Protein AF-A0A635FP75-F1 (afdb_monomer)

Sequence (32 aa):
EETIKPMPQKWCNLWPAGIPFPEDWFKMCRGY

Solvent-accessible surface area (backbone atoms only — not comparable to full-atom values): 2193 Å² total; per-residue (Å²): 133,86,76,79,71,56,46,60,58,72,59,61,75,61,55,60,89,90,58,82,78,58,92,58,43,63,48,34,47,66,55,124

Secondary structure (DSSP, 8-state):
----PPPPHHHHHTPPTTSPPPTTHHHHHH--

pLDDT: mean 76.3, std 10.15, range [44.59, 85.31]

InterPro domains:
  IPR029335 Phage-encoded virulence factor [PF15284] (1-30)

Structure (mmCIF, N/CA/C/O backbone):
data_AF-A0A635FP75-F1
#
_entry.id   AF-A0A635FP75-F1
#
loop_
_atom_site.group_PDB
_atom_site.id
_atom_site.type_symbol
_atom_site.label_atom_id
_atom_site.label_alt_id
_atom_site.label_comp_id
_atom_site.label_asym_id
_atom_site.label_entity_id
_atom_site.label_seq_id
_atom_site.pdbx_PDB_ins_code
_atom_site.Cartn_x
_atom_site.Cartn_y
_atom_site.Cartn_z
_atom_site.occupancy
_atom_site.B_iso_or_equiv
_atom_site.auth_seq_id
_atom_site.auth_comp_id
_atom_site.auth_asym_id
_atom_site.auth_atom_id
_atom_site.pdbx_PDB_model_num
ATOM 1 N N . GLU A 1 1 ? 0.414 22.814 8.020 1.00 44.59 1 GLU A N 1
ATOM 2 C CA . GLU A 1 1 ? 0.858 21.411 8.074 1.00 44.59 1 GLU A CA 1
ATOM 3 C C . GLU A 1 1 ? -0.114 20.611 7.224 1.00 44.59 1 GLU A C 1
ATOM 5 O O . GLU A 1 1 ? -1.294 20.569 7.549 1.00 44.59 1 GLU A O 1
ATOM 10 N N . GLU A 1 2 ? 0.310 20.147 6.050 1.00 52.84 2 GLU A N 1
ATOM 11 C CA . GLU A 1 2 ? -0.561 19.359 5.176 1.00 52.84 2 GLU A CA 1
ATOM 12 C C . GLU A 1 2 ? -0.511 17.917 5.684 1.00 52.84 2 GLU A C 1
ATOM 14 O O . GLU A 1 2 ? 0.460 17.196 5.466 1.00 52.84 2 GLU A O 1
ATOM 19 N N . THR A 1 3 ? -1.504 17.527 6.483 1.00 59.59 3 THR A N 1
ATOM 20 C CA . THR A 1 3 ? -1.592 16.168 7.016 1.00 59.59 3 THR A CA 1
ATOM 21 C C . THR A 1 3 ? -1.867 15.232 5.848 1.00 59.59 3 THR A C 1
ATOM 23 O O . THR A 1 3 ? -2.999 15.160 5.361 1.00 59.59 3 THR A O 1
ATOM 26 N N . ILE A 1 4 ? -0.835 14.533 5.376 1.00 66.12 4 ILE A N 1
ATOM 27 C CA . ILE A 1 4 ? -0.985 13.456 4.398 1.00 66.12 4 ILE A CA 1
ATOM 28 C C . ILE A 1 4 ? -1.933 12.442 5.030 1.00 66.12 4 ILE A C 1
ATOM 30 O O . ILE A 1 4 ? -1.574 11.723 5.962 1.00 66.12 4 ILE A O 1
ATOM 34 N N . LYS A 1 5 ? -3.188 12.431 4.574 1.00 67.25 5 LYS A N 1
ATOM 35 C CA . LYS A 1 5 ? -4.155 11.450 5.054 1.00 67.25 5 LYS A CA 1
ATOM 36 C C . LYS A 1 5 ? -3.667 10.083 4.583 1.00 67.25 5 LYS A C 1
ATOM 38 O O . LYS A 1 5 ? -3.417 9.937 3.383 1.00 67.25 5 LYS A O 1
ATOM 43 N N . PRO A 1 6 ? -3.526 9.097 5.484 1.00 70.69 6 PRO A N 1
ATOM 44 C CA . PRO A 1 6 ? -3.095 7.771 5.087 1.00 70.69 6 PRO A CA 1
ATOM 45 C C . PRO A 1 6 ? -4.053 7.237 4.025 1.00 70.69 6 PRO A C 1
ATOM 47 O O . PRO A 1 6 ? -5.279 7.381 4.118 1.00 70.69 6 PRO A O 1
ATOM 50 N N . MET A 1 7 ? -3.478 6.660 2.979 1.00 77.25 7 MET A N 1
ATOM 51 C CA . MET A 1 7 ? -4.241 6.091 1.893 1.00 77.25 7 MET A CA 1
ATOM 52 C C . MET A 1 7 ? -5.008 4.877 2.432 1.00 77.25 7 MET A C 1
ATOM 54 O O . MET A 1 7 ? -4.434 4.057 3.153 1.00 77.25 7 MET A O 1
ATOM 58 N N . PRO A 1 8 ? -6.304 4.721 2.107 1.00 79.38 8 PRO A N 1
ATOM 59 C CA . PRO A 1 8 ? -7.053 3.566 2.576 1.00 79.38 8 PRO A CA 1
ATOM 60 C C . PRO A 1 8 ? -6.366 2.265 2.143 1.00 79.38 8 PRO A C 1
ATOM 62 O O . PRO A 1 8 ? -6.073 2.098 0.960 1.00 79.38 8 PRO A O 1
ATOM 65 N N . GLN A 1 9 ? -6.176 1.318 3.070 1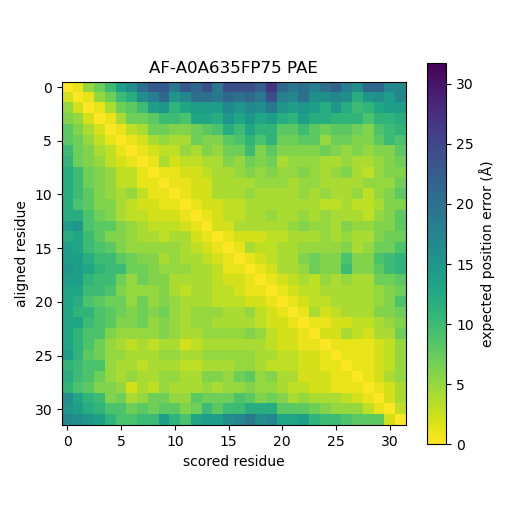.00 79.88 9 GLN A N 1
ATOM 66 C CA . GLN A 1 9 ? -5.449 0.059 2.823 1.00 79.88 9 GLN A CA 1
ATOM 67 C C . GLN A 1 9 ? -5.922 -0.712 1.583 1.00 79.88 9 GLN A C 1
ATOM 69 O O . GLN A 1 9 ? -5.121 -1.362 0.917 1.00 79.88 9 GLN A O 1
ATOM 74 N N . LYS A 1 10 ? -7.210 -0.616 1.224 1.00 81.62 10 LYS A N 1
ATOM 75 C CA . LYS A 1 10 ? -7.739 -1.226 -0.006 1.00 81.62 10 LYS A CA 1
ATOM 76 C C . LYS A 1 10 ? -6.990 -0.764 -1.261 1.00 81.62 10 LYS A C 1
ATOM 78 O O . LYS A 1 10 ? -6.741 -1.570 -2.142 1.00 81.62 10 LYS A O 1
ATOM 83 N N . TRP A 1 11 ? -6.587 0.502 -1.319 1.00 80.31 11 TRP A N 1
ATOM 84 C CA . TRP A 1 11 ? -5.821 1.060 -2.432 1.00 80.31 11 TRP A CA 1
ATOM 85 C C . TRP A 1 11 ? -4.356 0.636 -2.385 1.00 80.31 11 TRP A C 1
ATOM 87 O O . TRP A 1 11 ? -3.730 0.507 -3.430 1.00 80.31 1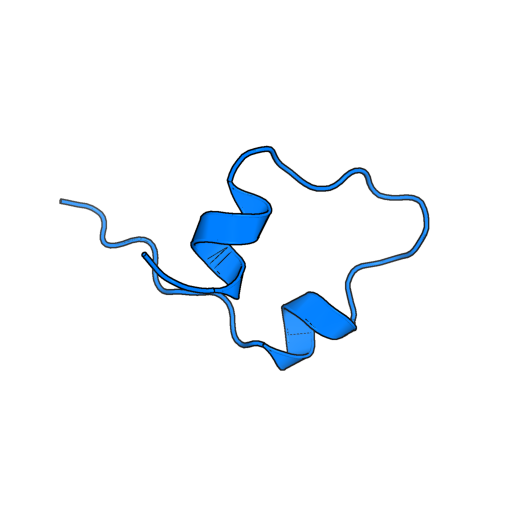1 TRP A O 1
ATOM 97 N N . CYS A 1 12 ? -3.837 0.348 -1.191 1.00 82.50 12 CYS A N 1
ATOM 98 C CA . CYS A 1 12 ? -2.504 -0.219 -1.022 1.00 82.50 12 CYS A CA 1
ATOM 99 C C . CYS A 1 12 ? -2.412 -1.641 -1.577 1.00 82.50 12 CYS A C 1
ATOM 101 O O . CYS A 1 12 ? -1.439 -2.003 -2.228 1.00 82.50 12 CYS A O 1
ATOM 103 N N . ASN A 1 13 ? -3.462 -2.433 -1.369 1.00 80.69 13 ASN A N 1
ATOM 104 C CA . ASN A 1 13 ? -3.537 -3.795 -1.892 1.00 80.69 13 ASN A CA 1
ATOM 105 C C . ASN A 1 13 ? -3.877 -3.840 -3.389 1.00 80.69 13 ASN A C 1
ATOM 107 O O . ASN A 1 13 ? -3.520 -4.798 -4.065 1.00 80.69 13 ASN A O 1
ATOM 111 N N . LEU A 1 14 ? -4.566 -2.818 -3.904 1.00 84.31 14 LEU A N 1
ATOM 112 C CA . LEU A 1 14 ? -4.955 -2.700 -5.313 1.00 84.31 14 LEU A CA 1
ATOM 113 C C . LEU A 1 14 ? -3.934 -1.927 -6.158 1.00 84.31 14 LEU A C 1
ATOM 115 O O . LEU A 1 14 ? -4.258 -1.520 -7.275 1.00 84.31 14 LEU A O 1
ATOM 119 N N . TRP A 1 15 ? -2.724 -1.690 -5.644 1.00 84.06 15 TRP A N 1
ATOM 120 C CA . TRP A 1 15 ? -1.725 -0.956 -6.407 1.00 84.06 15 TRP A CA 1
ATOM 121 C C . TRP 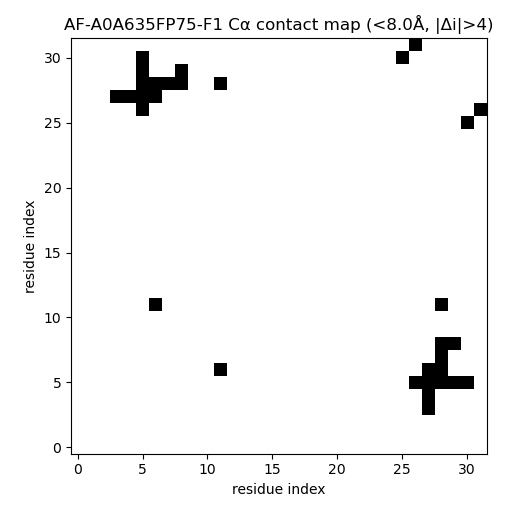A 1 15 ? -1.369 -1.718 -7.691 1.0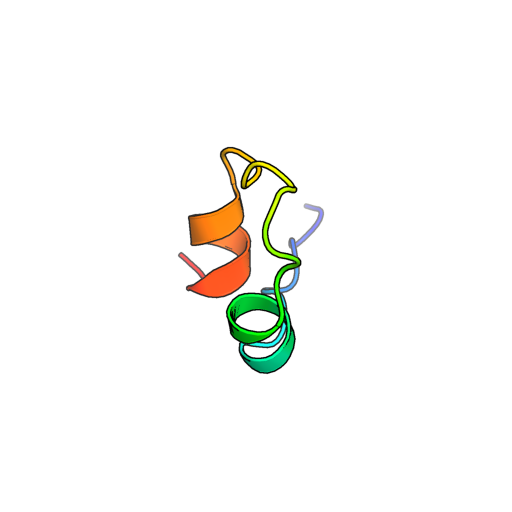0 84.06 15 TRP A C 1
ATOM 123 O O . TRP A 1 15 ? -1.090 -2.920 -7.634 1.00 84.06 15 TRP A O 1
ATOM 133 N N . PRO A 1 16 ? -1.404 -1.054 -8.856 1.00 84.50 16 PRO A N 1
ATOM 134 C CA . PRO A 1 16 ? -1.241 -1.727 -10.134 1.00 84.50 16 PRO A CA 1
ATOM 135 C C . PRO A 1 16 ? 0.145 -2.365 -10.266 1.00 84.50 16 PRO A C 1
ATOM 137 O O . PRO A 1 16 ? 1.179 -1.717 -10.081 1.00 84.50 16 PRO A O 1
ATOM 140 N N . ALA A 1 17 ? 0.161 -3.644 -10.645 1.00 81.38 17 ALA A N 1
ATOM 141 C CA . ALA A 1 17 ? 1.388 -4.359 -10.964 1.00 81.38 17 ALA A CA 1
ATOM 142 C C . ALA A 1 17 ? 2.061 -3.704 -12.180 1.00 81.38 17 ALA A C 1
ATOM 144 O O . ALA A 1 17 ? 1.460 -3.590 -13.246 1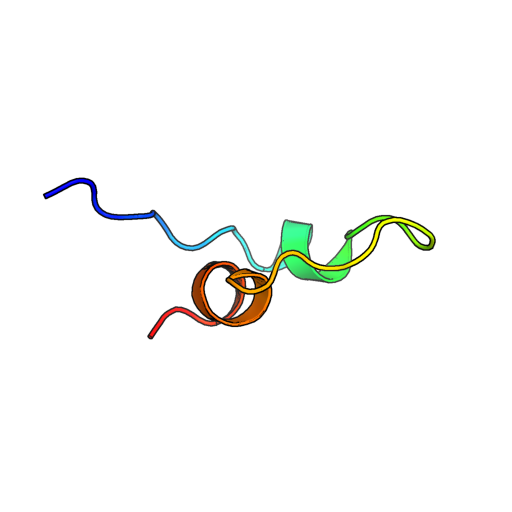.00 81.38 17 ALA A O 1
ATOM 145 N N . GLY A 1 18 ? 3.303 -3.253 -12.007 1.00 83.31 18 GLY A N 1
ATOM 146 C CA . GLY A 1 18 ? 4.068 -2.553 -13.045 1.00 83.31 18 GLY A CA 1
ATOM 147 C C . GLY A 1 18 ? 4.211 -1.048 -12.825 1.00 83.31 18 GLY A C 1
ATOM 148 O O . GLY A 1 18 ? 4.987 -0.420 -13.540 1.00 83.31 18 GLY A O 1
ATOM 149 N N . ILE A 1 19 ? 3.545 -0.474 -11.816 1.00 82.75 19 ILE A N 1
ATOM 150 C CA . ILE A 1 19 ? 3.858 0.880 -11.351 1.00 82.75 19 ILE A CA 1
ATOM 151 C C . ILE A 1 19 ? 4.798 0.787 -10.146 1.00 82.75 19 ILE A C 1
ATOM 153 O O . ILE A 1 19 ? 4.443 0.145 -9.153 1.00 82.75 19 ILE A O 1
ATOM 157 N N . PRO A 1 20 ? 5.992 1.408 -10.203 1.00 85.31 20 PRO A N 1
ATOM 158 C CA . PRO A 1 20 ? 6.897 1.428 -9.066 1.00 85.31 20 PRO A CA 1
ATOM 159 C C . PRO A 1 20 ? 6.230 2.120 -7.877 1.00 85.31 20 PRO A C 1
ATOM 161 O O . PRO A 1 20 ? 5.504 3.105 -8.031 1.00 85.31 20 PRO A O 1
ATOM 164 N N . PHE A 1 21 ? 6.471 1.596 -6.679 1.00 84.38 21 PHE A N 1
ATOM 165 C CA . PHE A 1 21 ? 5.982 2.234 -5.466 1.00 84.38 21 PHE A CA 1
ATOM 166 C C . PHE A 1 21 ? 6.715 3.567 -5.253 1.00 84.38 21 PHE A C 1
ATOM 168 O O . PHE A 1 21 ? 7.943 3.598 -5.369 1.00 84.38 21 PHE A O 1
ATOM 175 N N . PRO A 1 22 ? 6.002 4.662 -4.934 1.00 84.19 22 PRO A N 1
ATOM 176 C CA . PRO A 1 22 ? 6.652 5.891 -4.496 1.00 84.19 22 PRO A CA 1
ATOM 177 C C . PRO A 1 22 ? 7.422 5.647 -3.189 1.00 84.19 22 PRO A C 1
ATOM 179 O O . PRO A 1 22 ? 7.064 4.768 -2.408 1.00 84.19 22 PRO A O 1
ATOM 182 N N . GLU A 1 23 ? 8.463 6.434 -2.919 1.00 83.56 23 GLU A N 1
ATOM 183 C CA . GLU A 1 23 ? 9.293 6.277 -1.711 1.00 83.56 23 GLU A CA 1
ATOM 184 C C . GLU A 1 23 ? 8.458 6.357 -0.418 1.00 83.56 23 GLU A C 1
ATOM 186 O O . GLU A 1 23 ? 8.618 5.562 0.510 1.00 83.56 23 GLU A O 1
ATOM 191 N N . ASP A 1 24 ? 7.468 7.249 -0.403 1.00 82.69 24 ASP A N 1
ATOM 192 C CA . ASP A 1 24 ? 6.549 7.441 0.717 1.00 82.69 24 ASP A CA 1
ATOM 193 C C . ASP A 1 24 ? 5.369 6.461 0.730 1.00 82.69 24 ASP A C 1
ATOM 195 O O . ASP A 1 24 ? 4.488 6.578 1.581 1.00 82.69 24 ASP A O 1
ATOM 199 N N . TRP A 1 25 ? 5.339 5.467 -0.163 1.00 81.25 25 TRP A N 1
ATOM 200 C CA . TRP A 1 25 ? 4.266 4.474 -0.237 1.00 81.25 25 TRP A CA 1
ATOM 201 C C . TRP A 1 25 ? 3.988 3.814 1.112 1.00 81.25 25 TRP A C 1
ATOM 203 O O . TRP A 1 25 ? 2.844 3.718 1.549 1.00 81.25 25 TRP A O 1
ATOM 213 N N . PHE A 1 26 ? 5.046 3.413 1.818 1.0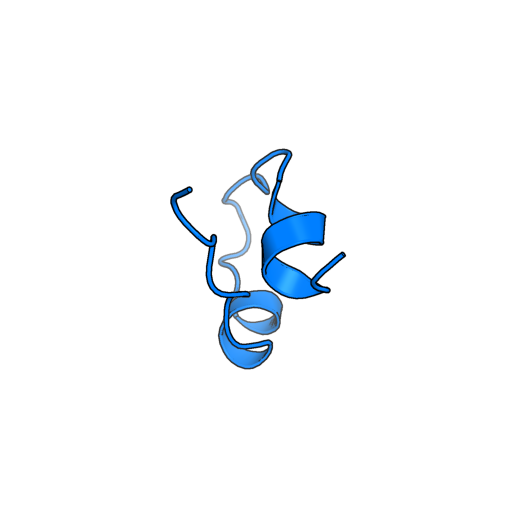0 79.31 26 PHE A N 1
ATOM 214 C CA . PHE A 1 26 ? 4.918 2.806 3.139 1.00 79.31 26 PHE A CA 1
ATOM 215 C C . PHE A 1 26 ? 4.345 3.777 4.173 1.00 79.31 26 PHE A C 1
ATOM 217 O O . PHE A 1 26 ? 3.530 3.360 4.995 1.00 79.31 26 PHE A O 1
ATOM 224 N N . LYS A 1 27 ? 4.706 5.0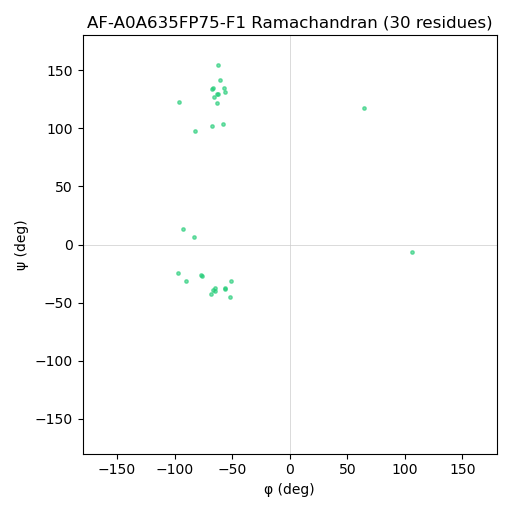64 4.110 1.00 80.75 27 LYS A N 1
ATOM 225 C CA . LYS A 1 27 ? 4.164 6.099 5.004 1.00 80.75 27 LYS A CA 1
ATOM 226 C C . LYS A 1 27 ? 2.687 6.348 4.705 1.00 80.75 27 LYS A C 1
ATOM 228 O O . LYS A 1 27 ? 1.877 6.386 5.625 1.00 80.75 27 LYS A O 1
ATOM 233 N N . MET A 1 28 ? 2.321 6.411 3.423 1.00 79.19 28 MET A N 1
ATOM 234 C CA . MET A 1 28 ? 0.936 6.568 2.979 1.00 79.19 28 MET A CA 1
ATOM 235 C C . MET A 1 28 ? 0.071 5.358 3.352 1.00 79.19 28 MET A C 1
ATOM 237 O O . MET A 1 28 ? -1.068 5.540 3.765 1.00 79.19 28 MET A O 1
ATO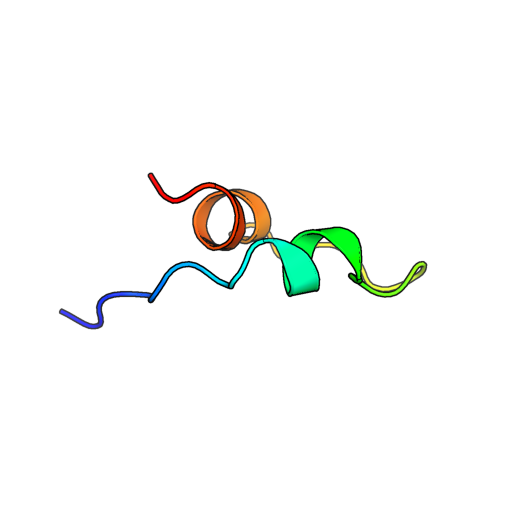M 241 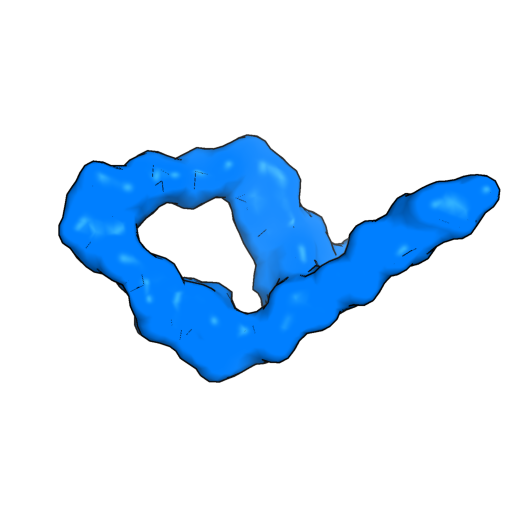N N . CYS A 1 29 ? 0.591 4.134 3.235 1.00 80.69 29 CYS A N 1
ATOM 242 C CA . CYS A 1 29 ? -0.186 2.907 3.416 1.00 80.69 29 CYS A CA 1
ATOM 243 C C . CYS A 1 29 ? -0.230 2.356 4.839 1.00 80.69 29 CYS A C 1
ATOM 245 O O . CYS A 1 29 ? -1.213 1.710 5.208 1.00 80.69 29 CYS A O 1
ATOM 247 N N . ARG A 1 30 ? 0.827 2.552 5.632 1.00 72.31 30 ARG A N 1
ATOM 248 C CA . ARG A 1 30 ? 0.840 2.112 7.033 1.00 72.31 30 ARG A CA 1
ATOM 249 C C . ARG A 1 30 ? 0.496 3.217 8.018 1.00 72.31 30 ARG A C 1
ATOM 251 O O . ARG A 1 30 ? -0.021 2.868 9.072 1.00 72.31 30 ARG A O 1
ATOM 258 N N . GLY A 1 31 ? 0.703 4.488 7.665 1.00 66.25 31 GLY A N 1
ATOM 259 C CA . GLY A 1 31 ? 0.635 5.596 8.616 1.00 66.25 31 GLY A CA 1
ATOM 260 C C . GLY A 1 31 ? 1.749 5.466 9.659 1.00 66.25 31 GLY A C 1
ATOM 261 O O . GLY A 1 31 ? 1.807 4.482 10.391 1.00 66.25 31 GLY A O 1
ATOM 262 N N . TYR A 1 32 ? 2.655 6.434 9.706 1.00 58.59 32 TYR A N 1
ATOM 263 C CA . TYR A 1 32 ? 3.624 6.582 10.793 1.00 58.59 32 TYR A CA 1
ATOM 264 C C . TYR A 1 32 ? 3.419 7.942 11.439 1.00 58.59 32 TYR A C 1
ATOM 266 O O . TYR A 1 32 ? 3.163 8.898 10.671 1.00 58.59 32 TYR A O 1
#

Organism: Salmonella typhimurium (NCBI:txid90371)

Radius of gyration: 9.92 Å; Cα contacts (8 Å, |Δi|>4): 16; chains: 1; bounding box: 17×26×24 Å

Foldseek 3Di:
DPPLAQDDLVCLVVPDDPDDQDPCSCCSNVPD

Mean predicted aligned error: 6.37 Å